Protein AF-A0A7X8U6K3-F1 (afdb_monomer_lite)

Radius of gyration: 14.38 Å; chains: 1; bounding box: 36×33×30 Å

Sequence (96 aa):
HLMAAFRSTLEEAVDADLLLHVADLSDPNLLEKIAVVEEVLRELGADQERILTVFNKADRLDNPPLPGHHGLVVSALTGQGIDTLLTRLESLFAET

pLDDT: mean 86.85, std 10.92, range [51.62, 97.62]

Foldseek 3Di:
DVVVVVVVVVLVQLPDQAAEAEFALPDPCRVVVVVVVVVVSVVSPHDPVRYAYEHEPCVVDPDRDDDPDRYFYYYPPVGRRVVVVVVVVVVSVVVD

Secondary structure (DSSP, 8-state):
-HHHHHHHHHHHHHTSS-EEEEEETT-TTHHHHHHHHHHHHHHTT--GGGEEEEEE-GGG-SSPPPP-TTEEE--TTT-TTHHHHHHHHHHHHHT-

Structure (mmCIF, N/CA/C/O backbone):
data_AF-A0A7X8U6K3-F1
#
_entry.id   AF-A0A7X8U6K3-F1
#
loop_
_atom_site.group_PDB
_atom_site.id
_atom_site.type_symbol
_atom_site.label_atom_id
_atom_site.label_alt_id
_atom_site.label_comp_id
_atom_site.label_asym_id
_atom_site.label_entity_id
_atom_site.label_seq_id
_atom_site.pdbx_PDB_ins_code
_atom_site.Cartn_x
_atom_site.Cartn_y
_atom_site.Cartn_z
_atom_site.occupancy
_atom_site.B_iso_or_equiv
_atom_site.auth_seq_id
_atom_site.auth_comp_id
_atom_site.auth_asym_id
_atom_site.auth_atom_id
_atom_site.pdbx_PDB_model_num
ATOM 1 N N . HIS A 1 1 ? -18.545 18.967 -2.363 1.00 51.62 1 HIS A N 1
ATOM 2 C CA . HIS A 1 1 ? -19.213 17.647 -2.337 1.00 51.62 1 HIS A CA 1
ATOM 3 C C . HIS A 1 1 ? -18.248 16.481 -2.532 1.00 51.62 1 HIS A C 1
ATOM 5 O O . HIS A 1 1 ? -18.260 15.601 -1.687 1.00 51.62 1 HIS A O 1
ATOM 11 N N . LEU A 1 2 ? -17.361 16.494 -3.538 1.00 59.75 2 LEU A N 1
ATOM 12 C CA . LEU A 1 2 ? -16.368 15.422 -3.738 1.00 59.75 2 LEU A CA 1
ATOM 13 C C . LEU A 1 2 ? -15.420 15.226 -2.539 1.00 59.75 2 LEU A C 1
ATOM 15 O O . LEU A 1 2 ? -15.238 14.104 -2.094 1.00 59.75 2 LEU A O 1
ATOM 19 N N . MET A 1 3 ? -14.897 16.311 -1.954 1.00 58.62 3 MET A N 1
ATOM 20 C CA . MET A 1 3 ? -14.007 16.218 -0.781 1.00 58.62 3 MET A CA 1
ATOM 21 C C . MET A 1 3 ? -14.683 15.607 0.457 1.00 58.62 3 MET A C 1
ATOM 23 O O . MET A 1 3 ? -14.029 14.908 1.218 1.00 58.62 3 MET A O 1
ATOM 27 N N . ALA A 1 4 ? -15.988 15.835 0.650 1.00 65.50 4 ALA A N 1
ATOM 28 C CA . ALA A 1 4 ? -16.729 15.267 1.779 1.00 65.50 4 ALA A CA 1
ATOM 29 C C . ALA A 1 4 ? -17.003 13.768 1.579 1.00 65.50 4 ALA A C 1
ATOM 31 O O . ALA A 1 4 ? -16.833 12.987 2.507 1.00 65.50 4 ALA A O 1
ATOM 32 N N . ALA A 1 5 ? -17.364 13.363 0.355 1.00 71.12 5 ALA A N 1
ATOM 33 C CA . ALA A 1 5 ? -17.550 11.953 0.020 1.00 71.12 5 ALA A CA 1
ATOM 34 C C . ALA A 1 5 ? -16.235 11.161 0.134 1.00 71.12 5 ALA A C 1
ATOM 36 O O . ALA A 1 5 ? -16.234 10.058 0.661 1.00 71.12 5 ALA A O 1
ATOM 37 N N . PHE A 1 6 ? -15.114 11.756 -0.289 1.00 71.81 6 PHE A N 1
ATOM 38 C CA . PHE A 1 6 ? -13.785 11.143 -0.206 1.00 71.81 6 PHE A CA 1
ATOM 39 C C . PHE A 1 6 ? -13.311 10.960 1.242 1.00 71.81 6 PHE A C 1
ATOM 41 O O . PHE A 1 6 ? -12.754 9.924 1.595 1.00 71.81 6 PHE A O 1
ATOM 48 N N . ARG A 1 7 ? -13.571 11.957 2.096 1.00 75.06 7 ARG A N 1
ATOM 49 C CA . ARG A 1 7 ? -13.268 11.879 3.527 1.00 75.06 7 ARG A CA 1
ATOM 50 C C . ARG A 1 7 ? -14.093 10.791 4.218 1.00 75.06 7 ARG A C 1
ATOM 52 O O . ARG A 1 7 ? -13.505 9.984 4.918 1.00 75.06 7 ARG A O 1
ATOM 59 N N . SER A 1 8 ? -15.398 10.702 3.951 1.00 80.12 8 SER A N 1
ATOM 60 C CA . SER A 1 8 ? -16.254 9.664 4.549 1.00 80.12 8 SER A CA 1
ATOM 61 C C . SER A 1 8 ? -15.793 8.243 4.207 1.00 80.12 8 SER A C 1
ATOM 63 O O . SER A 1 8 ? -15.822 7.379 5.073 1.00 80.12 8 SER A O 1
ATOM 65 N N . THR A 1 9 ? -15.343 7.992 2.972 1.00 81.69 9 THR A N 1
ATOM 66 C CA . THR A 1 9 ? -14.815 6.670 2.587 1.00 81.69 9 THR A CA 1
ATOM 67 C C . THR A 1 9 ? -13.461 6.357 3.220 1.00 81.69 9 THR A C 1
ATOM 69 O O . THR A 1 9 ? -13.141 5.194 3.435 1.00 81.69 9 THR A O 1
ATOM 72 N N . LEU A 1 10 ? -12.649 7.379 3.509 1.00 82.00 10 LEU A N 1
ATOM 73 C CA . LEU A 1 10 ? -11.383 7.193 4.218 1.00 82.00 10 LEU A CA 1
ATOM 74 C C . LEU A 1 10 ? -11.603 6.978 5.717 1.00 82.00 10 LEU A C 1
ATOM 76 O O . LEU A 1 10 ? -10.910 6.160 6.303 1.00 82.00 10 LEU A O 1
ATOM 80 N N . GLU A 1 11 ? -12.571 7.670 6.316 1.00 84.12 11 GLU A N 1
ATOM 81 C CA . GLU A 1 11 ? -12.972 7.462 7.713 1.00 84.12 11 GLU A CA 1
ATOM 82 C C . GLU A 1 11 ? -13.446 6.016 7.932 1.00 84.12 11 GLU A C 1
ATOM 84 O O . GLU A 1 11 ? -12.990 5.372 8.866 1.00 84.12 11 GLU A O 1
ATOM 89 N N . GLU A 1 12 ? -14.239 5.454 7.013 1.00 83.88 12 GLU A N 1
ATOM 90 C CA . GLU A 1 12 ? -14.620 4.031 7.062 1.00 83.88 12 GLU A CA 1
ATOM 91 C C . GLU A 1 12 ? -13.414 3.085 6.899 1.00 83.88 12 GLU A C 1
ATOM 93 O O . GLU A 1 12 ? -13.339 2.051 7.558 1.00 83.88 12 GLU A O 1
ATOM 98 N N . ALA A 1 13 ? -12.440 3.436 6.051 1.00 86.06 13 ALA A N 1
ATOM 99 C CA . ALA A 1 13 ? -11.238 2.623 5.856 1.00 86.06 13 ALA A CA 1
ATOM 100 C C . ALA A 1 13 ? -10.323 2.597 7.094 1.00 86.06 13 ALA A C 1
ATOM 102 O O . ALA A 1 13 ? -9.613 1.616 7.306 1.00 86.06 13 ALA A O 1
ATOM 103 N N . VAL A 1 14 ? -10.333 3.659 7.902 1.00 87.19 14 VAL A N 1
ATOM 104 C CA . VAL A 1 14 ? -9.538 3.762 9.134 1.00 87.19 14 VAL A CA 1
ATOM 105 C C . VAL A 1 14 ? -10.022 2.805 10.228 1.00 87.19 14 VAL A C 1
ATOM 107 O O . VAL A 1 14 ? -9.205 2.337 11.018 1.00 87.19 14 VAL A O 1
ATOM 110 N N . ASP A 1 15 ? -11.306 2.453 10.230 1.00 86.06 15 ASP A N 1
ATOM 111 C CA . ASP A 1 15 ? -11.888 1.508 11.190 1.00 86.06 15 ASP A CA 1
ATOM 112 C C . ASP A 1 15 ? -11.603 0.030 10.847 1.00 86.06 15 ASP A C 1
ATOM 114 O O . ASP A 1 15 ? -12.023 -0.871 11.577 1.00 86.06 15 ASP A O 1
ATOM 118 N N . ALA A 1 16 ? -10.898 -0.250 9.745 1.00 89.38 16 ALA A N 1
ATOM 119 C CA . ALA A 1 16 ? -10.566 -1.612 9.344 1.00 89.38 16 ALA A CA 1
ATOM 120 C C . ALA A 1 16 ? -9.630 -2.312 10.350 1.00 89.38 16 ALA A C 1
ATOM 122 O O . ALA A 1 16 ? -8.750 -1.702 10.963 1.00 89.38 16 ALA A O 1
ATOM 123 N N . ASP A 1 17 ? -9.759 -3.637 10.458 1.00 89.31 17 ASP A N 1
ATOM 124 C CA . ASP A 1 17 ? -8.833 -4.465 11.246 1.00 89.31 17 ASP A CA 1
ATOM 125 C C . ASP A 1 17 ? -7.397 -4.407 10.696 1.00 89.31 17 ASP A C 1
ATOM 127 O O . ASP A 1 17 ? -6.429 -4.555 11.440 1.00 89.31 17 ASP A O 1
ATOM 131 N N . LEU A 1 18 ? -7.262 -4.159 9.389 1.00 90.88 18 LEU A N 1
ATOM 132 C CA . LEU A 1 18 ? -5.994 -3.973 8.700 1.00 90.88 18 LEU A CA 1
ATOM 133 C C . LEU A 1 18 ? -6.164 -3.025 7.508 1.00 90.88 18 LEU A C 1
ATOM 135 O O . LEU A 1 18 ? -7.067 -3.199 6.687 1.00 90.88 18 LEU A O 1
ATOM 139 N N . LEU A 1 19 ? -5.233 -2.084 7.359 1.00 92.31 19 LEU A N 1
ATOM 140 C CA . LEU A 1 19 ? -5.153 -1.176 6.221 1.00 92.31 19 LEU A CA 1
ATOM 141 C C . LEU A 1 19 ? -3.890 -1.460 5.396 1.00 92.31 19 LEU A C 1
ATOM 143 O O . LEU A 1 19 ? -2.769 -1.406 5.900 1.00 92.31 19 LEU A O 1
ATOM 147 N N . LEU A 1 20 ? -4.058 -1.723 4.098 1.00 93.75 20 LEU A N 1
ATOM 148 C CA . LEU A 1 20 ? -2.932 -1.852 3.170 1.00 93.75 20 LEU A CA 1
ATOM 149 C C . LEU A 1 20 ? -2.618 -0.512 2.510 1.00 93.75 20 LEU A C 1
ATOM 151 O O . LEU A 1 20 ? -3.368 -0.035 1.657 1.00 93.75 20 LEU A O 1
ATOM 155 N N . HIS A 1 21 ? -1.468 0.064 2.847 1.00 93.88 21 HIS A N 1
ATOM 156 C CA . HIS A 1 21 ? -0.953 1.252 2.177 1.00 93.88 21 HIS A CA 1
ATOM 157 C C . HIS A 1 21 ? -0.102 0.834 0.972 1.00 93.88 21 HIS A C 1
ATOM 159 O O . HIS A 1 21 ? 1.082 0.522 1.090 1.00 93.88 21 HIS A O 1
ATOM 165 N N . VAL A 1 22 ? -0.717 0.802 -0.211 1.00 95.31 22 VAL A N 1
ATOM 166 C CA . VAL A 1 22 ? -0.039 0.385 -1.446 1.00 95.31 22 VAL A CA 1
ATOM 167 C C . VAL A 1 22 ? 0.683 1.568 -2.094 1.00 95.31 22 VAL A C 1
ATOM 169 O O . VAL A 1 22 ? 0.042 2.514 -2.550 1.00 95.31 22 VAL A O 1
ATOM 172 N N . ALA A 1 23 ? 2.009 1.489 -2.201 1.00 94.31 23 ALA A N 1
ATOM 173 C CA . ALA A 1 23 ? 2.860 2.535 -2.763 1.00 94.31 23 ALA A CA 1
ATOM 174 C C . ALA A 1 23 ? 3.574 2.060 -4.041 1.00 94.31 23 ALA A C 1
ATOM 176 O O . ALA A 1 23 ? 4.023 0.920 -4.124 1.00 94.31 23 ALA A O 1
ATOM 177 N N . ASP A 1 24 ? 3.677 2.917 -5.059 1.00 95.19 24 ASP A N 1
ATOM 178 C CA . ASP A 1 24 ? 4.368 2.599 -6.317 1.00 95.19 24 ASP A CA 1
ATOM 179 C C . ASP A 1 24 ? 5.887 2.716 -6.148 1.00 95.19 24 ASP A C 1
ATOM 181 O O . ASP A 1 24 ? 6.432 3.816 -6.142 1.00 95.19 24 ASP A O 1
ATOM 185 N N . LEU A 1 25 ? 6.574 1.579 -6.052 1.00 93.88 25 LEU A N 1
ATOM 186 C CA . LEU A 1 25 ? 8.016 1.517 -5.824 1.00 93.88 25 LEU A CA 1
ATOM 187 C C . LEU A 1 25 ? 8.840 2.136 -6.965 1.00 93.88 25 LEU A C 1
ATOM 189 O O . LEU A 1 25 ? 9.979 2.539 -6.752 1.00 93.88 25 LEU A O 1
ATOM 193 N N . SER A 1 26 ? 8.273 2.219 -8.171 1.00 93.56 26 SER A N 1
ATOM 194 C CA . SER A 1 26 ? 8.936 2.801 -9.343 1.00 93.56 26 SER A CA 1
ATOM 195 C C . SER A 1 26 ? 8.824 4.328 -9.418 1.00 93.56 26 SER A C 1
ATOM 197 O O . SER A 1 26 ? 9.386 4.945 -10.325 1.00 93.56 26 SER A O 1
ATOM 199 N N . ASP A 1 27 ? 8.086 4.944 -8.494 1.00 94.69 27 ASP A N 1
ATOM 200 C CA . ASP A 1 27 ? 7.836 6.378 -8.488 1.00 94.69 27 ASP A CA 1
ATOM 201 C C . ASP A 1 27 ? 9.020 7.157 -7.883 1.00 94.69 27 ASP A C 1
ATOM 203 O O . ASP A 1 27 ? 9.389 6.908 -6.732 1.00 94.69 27 ASP A O 1
ATOM 207 N N . PRO A 1 28 ? 9.602 8.144 -8.592 1.00 93.00 28 PRO A N 1
ATOM 208 C CA . PRO A 1 28 ? 10.683 8.964 -8.041 1.00 93.00 28 PRO A CA 1
ATOM 209 C C . PRO A 1 28 ? 10.262 9.773 -6.803 1.00 93.00 28 PRO A C 1
ATOM 211 O O . PRO A 1 28 ? 11.114 10.125 -5.991 1.00 93.00 28 PRO A O 1
ATOM 214 N N . ASN A 1 29 ? 8.963 10.036 -6.631 1.00 94.56 29 ASN A N 1
ATOM 215 C CA . ASN A 1 29 ? 8.403 10.772 -5.497 1.00 94.56 29 ASN A CA 1
ATOM 216 C C . ASN A 1 29 ? 7.787 9.835 -4.440 1.00 94.56 29 ASN A C 1
ATOM 218 O O . ASN A 1 29 ? 6.958 10.271 -3.641 1.00 94.56 29 ASN A O 1
ATOM 222 N N . LEU A 1 30 ? 8.157 8.548 -4.429 1.00 91.88 30 LEU A N 1
ATOM 223 C CA . LEU A 1 30 ? 7.628 7.531 -3.510 1.00 91.88 30 LEU A CA 1
ATOM 224 C C . LEU A 1 30 ? 7.596 7.998 -2.049 1.00 91.88 30 LEU A C 1
ATOM 226 O O . LEU A 1 30 ? 6.560 7.898 -1.397 1.00 91.88 30 LEU A O 1
ATOM 230 N N . LEU A 1 31 ? 8.716 8.522 -1.543 1.00 91.25 31 LEU A N 1
ATOM 231 C CA . LEU A 1 31 ? 8.841 8.925 -0.138 1.00 91.25 31 LEU A CA 1
ATOM 232 C C . LEU A 1 31 ? 7.917 10.095 0.215 1.00 91.25 31 LEU A C 1
ATOM 234 O O . LEU A 1 31 ? 7.296 10.084 1.273 1.00 91.25 31 LEU A O 1
ATOM 238 N N . GLU A 1 32 ? 7.795 11.079 -0.678 1.00 94.06 32 GLU A N 1
ATOM 239 C CA . GLU A 1 32 ? 6.888 12.215 -0.489 1.00 94.06 32 GLU A CA 1
ATOM 240 C C . GLU A 1 32 ? 5.431 11.745 -0.470 1.00 94.06 32 GLU A C 1
ATOM 242 O O . GLU A 1 32 ? 4.662 12.123 0.409 1.00 94.06 32 GLU A O 1
ATOM 247 N N . LYS A 1 33 ? 5.058 10.858 -1.397 1.00 93.44 33 LYS A N 1
ATOM 248 C CA . LYS A 1 33 ? 3.702 10.304 -1.461 1.00 93.44 33 LYS A CA 1
ATOM 249 C C . LYS A 1 33 ? 3.357 9.476 -0.230 1.00 93.44 33 LYS A C 1
ATOM 251 O O . LYS A 1 33 ? 2.251 9.616 0.284 1.00 93.44 33 LYS A O 1
ATOM 256 N N . ILE A 1 34 ? 4.295 8.656 0.251 1.00 92.50 34 ILE A N 1
ATOM 257 C CA . ILE A 1 34 ? 4.115 7.898 1.492 1.00 92.50 34 ILE A CA 1
ATOM 258 C C . ILE A 1 34 ? 3.882 8.856 2.658 1.00 92.50 34 ILE A C 1
ATOM 260 O O . ILE A 1 34 ? 2.892 8.698 3.363 1.00 92.50 34 ILE A O 1
ATOM 264 N N . ALA A 1 35 ? 4.729 9.878 2.813 1.00 91.88 35 ALA A N 1
ATOM 265 C CA . ALA A 1 35 ? 4.613 10.839 3.906 1.00 91.88 35 ALA A CA 1
ATOM 266 C C . ALA A 1 35 ? 3.263 11.577 3.900 1.00 91.88 35 ALA A C 1
ATOM 268 O O . ALA A 1 35 ? 2.648 11.734 4.952 1.00 91.88 35 ALA A O 1
ATOM 269 N N . VAL A 1 36 ? 2.772 11.974 2.720 1.00 93.44 36 VAL A N 1
ATOM 270 C CA . VAL A 1 36 ? 1.455 12.615 2.568 1.00 93.44 36 VAL A CA 1
ATOM 271 C C . VAL A 1 36 ? 0.325 11.674 2.992 1.00 93.44 36 VAL A C 1
ATOM 273 O O . VAL A 1 36 ? -0.585 12.087 3.707 1.00 93.44 36 VAL A O 1
ATOM 276 N N . VAL A 1 37 ? 0.360 10.406 2.575 1.00 91.06 37 VAL A N 1
ATOM 277 C CA . VAL A 1 37 ? -0.678 9.434 2.956 1.00 91.06 37 VAL A CA 1
ATOM 278 C C . VAL A 1 37 ? -0.616 9.121 4.452 1.00 91.06 37 VAL A C 1
ATOM 280 O O . VAL A 1 37 ? -1.656 9.083 5.104 1.00 91.06 37 VAL A O 1
ATOM 283 N N . GLU A 1 38 ? 0.579 8.954 5.020 1.00 90.81 38 GLU A N 1
ATOM 284 C CA . GLU A 1 38 ? 0.769 8.746 6.461 1.00 90.81 38 GLU A CA 1
ATOM 285 C C . GLU A 1 38 ? 0.269 9.936 7.290 1.00 90.81 38 GLU A C 1
ATOM 287 O O . GLU A 1 38 ? -0.313 9.738 8.356 1.00 90.81 38 GLU A O 1
ATOM 292 N N . GLU A 1 39 ? 0.460 11.171 6.818 1.00 91.94 39 GLU A N 1
ATOM 293 C CA . GLU A 1 39 ? -0.097 12.367 7.455 1.00 91.94 39 GLU A CA 1
ATOM 294 C C . GLU A 1 39 ? -1.629 12.339 7.446 1.00 91.94 39 GLU A C 1
ATOM 296 O O . GLU A 1 39 ? -2.242 12.477 8.503 1.00 91.94 39 GLU A O 1
ATOM 301 N N . VAL A 1 40 ? -2.247 12.055 6.296 1.00 90.69 40 VAL A N 1
ATOM 302 C CA . VAL A 1 40 ? -3.711 11.951 6.178 1.00 90.69 40 VAL A CA 1
ATOM 303 C C . VAL A 1 40 ? -4.271 10.852 7.083 1.00 90.69 40 VAL A C 1
ATOM 305 O O . VAL A 1 40 ? -5.240 11.082 7.802 1.00 90.69 40 VAL A O 1
ATOM 308 N N . LEU A 1 41 ? -3.664 9.663 7.093 1.00 90.19 41 LEU A N 1
ATOM 309 C CA . LEU A 1 41 ? -4.104 8.555 7.948 1.00 90.19 41 LEU A CA 1
ATOM 310 C C . LEU A 1 41 ? -3.972 8.903 9.437 1.00 90.19 41 LEU A C 1
ATOM 312 O O . LEU A 1 41 ? -4.855 8.574 10.228 1.00 90.19 41 LEU A O 1
ATOM 316 N N . ARG A 1 42 ? -2.915 9.625 9.821 1.00 90.25 42 ARG A N 1
ATOM 317 C CA . ARG A 1 42 ? -2.721 10.109 11.193 1.00 90.25 42 ARG A CA 1
ATOM 318 C C . ARG A 1 42 ? -3.763 11.152 11.592 1.00 90.25 42 ARG A C 1
ATOM 320 O O . ARG A 1 42 ? -4.284 11.081 12.700 1.00 90.25 42 ARG A O 1
ATOM 327 N N . GLU A 1 43 ? -4.088 12.094 10.708 1.00 91.00 43 GLU A N 1
ATOM 328 C CA . GLU A 1 43 ? -5.150 13.08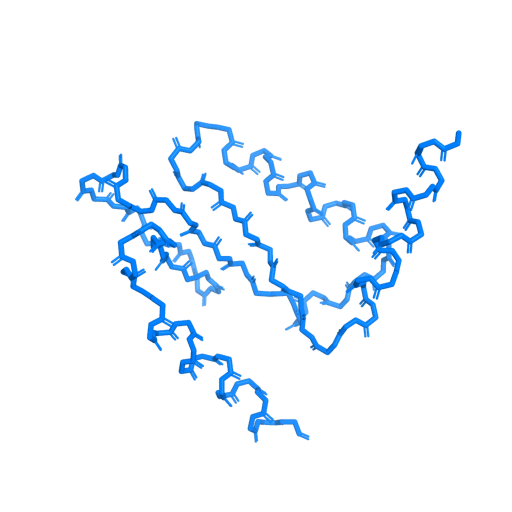7 10.935 1.00 91.00 43 GLU A CA 1
ATOM 329 C C . GLU A 1 43 ? -6.531 12.445 11.102 1.00 91.00 43 GLU A C 1
ATOM 331 O O . GLU A 1 43 ? -7.375 12.969 11.829 1.00 91.00 43 GLU A O 1
ATOM 336 N N . LEU A 1 44 ? -6.759 11.313 10.435 1.00 90.31 44 LEU A N 1
ATOM 337 C CA . LEU A 1 44 ? -7.982 10.525 10.553 1.00 90.31 44 LEU A CA 1
ATOM 338 C C . LEU A 1 44 ? -7.989 9.591 11.777 1.00 90.31 44 LEU A C 1
ATOM 340 O O . LEU A 1 44 ? -9.024 9.002 12.068 1.00 90.31 44 LEU A O 1
ATOM 344 N N . GLY A 1 45 ? -6.879 9.483 12.515 1.00 89.62 45 GLY A N 1
ATOM 345 C CA . GLY A 1 45 ? -6.786 8.667 13.728 1.00 89.62 45 GLY A CA 1
ATOM 346 C C . GLY A 1 45 ? -6.488 7.186 13.486 1.00 89.62 45 GLY A C 1
ATOM 347 O O . GLY A 1 45 ? -6.789 6.369 14.353 1.00 89.62 45 GLY A O 1
ATOM 348 N N . ALA A 1 46 ? -5.896 6.830 12.343 1.00 91.00 46 ALA A N 1
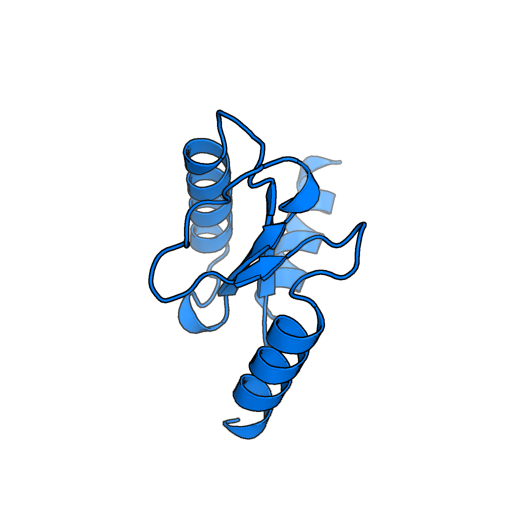ATOM 349 C CA . ALA A 1 46 ? -5.557 5.446 12.030 1.00 91.00 46 ALA A CA 1
ATOM 350 C C . ALA A 1 46 ? -4.538 4.845 13.004 1.00 91.00 46 ALA A C 1
ATOM 352 O O . ALA A 1 46 ? -3.496 5.449 13.290 1.00 91.00 46 ALA A O 1
ATOM 353 N N . ASP A 1 47 ? -4.819 3.621 13.454 1.00 90.25 47 ASP A N 1
ATOM 354 C CA . ASP A 1 47 ? -3.892 2.809 14.238 1.00 90.25 47 ASP A CA 1
ATOM 355 C C . ASP A 1 47 ? -2.701 2.402 13.361 1.00 90.25 47 ASP A C 1
ATOM 357 O O . ASP A 1 47 ? -2.833 1.615 12.423 1.00 90.25 47 ASP A O 1
ATOM 361 N N . GLN A 1 48 ? -1.530 2.966 13.657 1.00 87.56 48 GLN A N 1
ATOM 362 C CA . GLN A 1 48 ? -0.328 2.770 12.847 1.00 87.56 48 GLN A CA 1
ATOM 363 C C . GLN A 1 48 ? 0.172 1.321 12.882 1.00 87.56 48 GLN A C 1
ATOM 365 O O . GLN A 1 48 ? 0.790 0.876 11.920 1.00 87.56 48 GLN A O 1
ATOM 370 N N . GLU A 1 49 ? -0.149 0.564 13.935 1.00 87.81 49 GLU A N 1
ATOM 371 C CA . GLU A 1 49 ? 0.212 -0.854 14.044 1.00 87.81 49 GLU A CA 1
ATOM 372 C C . GLU A 1 49 ? -0.625 -1.739 13.101 1.00 87.81 49 GLU A C 1
ATOM 374 O O . GLU A 1 49 ? -0.227 -2.856 12.772 1.00 87.81 49 GLU A O 1
ATOM 379 N N . ARG A 1 50 ? -1.768 -1.229 12.616 1.00 88.81 50 ARG A N 1
ATOM 380 C CA . ARG A 1 50 ? -2.662 -1.909 11.661 1.00 88.81 50 ARG A CA 1
ATOM 381 C C . ARG A 1 50 ? -2.415 -1.503 10.212 1.00 88.81 50 ARG A C 1
ATOM 383 O O . ARG A 1 50 ? -3.154 -1.927 9.322 1.00 88.81 50 ARG A O 1
ATOM 390 N N . ILE A 1 51 ? -1.405 -0.677 9.949 1.00 90.81 51 ILE A N 1
ATOM 391 C CA . ILE A 1 51 ? -1.056 -0.258 8.593 1.00 90.81 51 ILE A CA 1
ATOM 392 C C . ILE A 1 51 ? 0.112 -1.104 8.096 1.00 90.81 51 ILE A C 1
ATOM 394 O O . ILE A 1 51 ? 1.218 -1.050 8.628 1.00 90.81 51 ILE A O 1
ATOM 398 N N . LEU A 1 52 ? -0.117 -1.854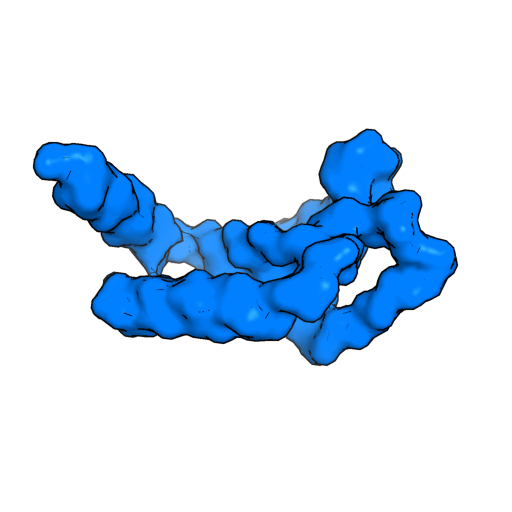 7.020 1.00 91.38 52 LEU A N 1
ATOM 399 C CA . LEU A 1 52 ? 0.933 -2.585 6.316 1.00 91.38 52 LEU A CA 1
ATOM 400 C C . LEU A 1 52 ? 1.243 -1.895 4.987 1.00 91.38 52 LEU A C 1
ATOM 402 O O . LEU A 1 52 ? 0.406 -1.844 4.081 1.00 91.38 52 LEU A O 1
ATOM 406 N N . THR A 1 53 ? 2.471 -1.398 4.849 1.00 93.12 53 THR A N 1
ATOM 407 C CA . THR A 1 53 ? 2.928 -0.766 3.608 1.00 93.12 53 THR A CA 1
ATOM 408 C C . THR A 1 53 ? 3.359 -1.817 2.586 1.00 93.12 53 THR A C 1
ATOM 410 O O . THR A 1 53 ? 4.237 -2.648 2.836 1.00 93.12 53 THR A O 1
ATOM 413 N N . VAL A 1 54 ? 2.759 -1.758 1.396 1.00 95.25 54 VAL A N 1
ATOM 414 C CA . VAL A 1 54 ? 3.008 -2.677 0.280 1.00 95.25 54 VAL A CA 1
ATOM 415 C C . VAL A 1 54 ? 3.591 -1.898 -0.897 1.00 95.25 54 VAL A C 1
ATOM 417 O O . VAL A 1 54 ? 2.908 -1.124 -1.562 1.00 95.25 54 VAL A O 1
ATOM 420 N N . PHE A 1 55 ? 4.867 -2.121 -1.181 1.00 95.38 55 PHE A N 1
ATOM 421 C CA . PHE A 1 55 ? 5.605 -1.518 -2.284 1.00 95.38 55 PHE A CA 1
ATOM 422 C C . PHE A 1 55 ? 5.340 -2.285 -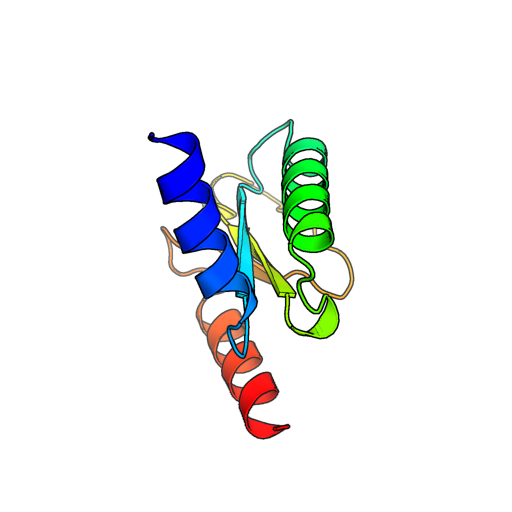3.581 1.00 95.38 55 PHE A C 1
ATOM 424 O O . PHE A 1 55 ? 5.961 -3.308 -3.862 1.00 95.38 55 PHE A O 1
ATOM 431 N N . ASN A 1 56 ? 4.385 -1.799 -4.364 1.00 96.50 56 ASN A N 1
ATOM 432 C CA . ASN A 1 56 ? 3.942 -2.397 -5.616 1.00 96.50 56 ASN A CA 1
ATOM 433 C C . ASN A 1 56 ? 4.800 -1.951 -6.817 1.00 96.50 56 ASN A C 1
ATOM 435 O O . ASN A 1 56 ? 5.545 -0.977 -6.745 1.00 96.50 56 ASN A O 1
ATOM 439 N N . LYS A 1 57 ? 4.613 -2.617 -7.961 1.00 96.38 57 LYS A N 1
ATOM 440 C CA . LYS A 1 57 ? 5.284 -2.375 -9.252 1.00 96.38 57 LYS A CA 1
ATOM 441 C C . LYS A 1 57 ? 6.776 -2.709 -9.260 1.00 96.38 57 LYS A C 1
ATOM 443 O O . LYS A 1 57 ? 7.552 -2.100 -9.995 1.00 96.38 57 LYS A O 1
ATOM 448 N N . ALA A 1 58 ? 7.172 -3.708 -8.472 1.00 94.44 58 ALA A N 1
ATOM 449 C CA . ALA A 1 58 ? 8.544 -4.213 -8.441 1.00 94.44 58 ALA A CA 1
ATOM 450 C C . ALA A 1 58 ? 9.063 -4.674 -9.816 1.00 94.44 58 ALA A C 1
ATOM 452 O O . ALA A 1 58 ? 10.256 -4.592 -10.070 1.00 94.44 58 ALA A O 1
ATOM 453 N N . ASP A 1 59 ? 8.170 -5.084 -10.722 1.00 95.12 59 ASP A N 1
ATOM 454 C CA . ASP A 1 59 ? 8.482 -5.479 -12.104 1.00 95.12 59 ASP A CA 1
ATOM 455 C C . ASP A 1 59 ? 9.128 -4.368 -12.946 1.00 95.12 59 ASP A C 1
ATOM 457 O O . ASP A 1 59 ? 9.716 -4.640 -13.989 1.00 95.12 59 ASP A O 1
ATOM 461 N N . ARG A 1 60 ? 9.034 -3.112 -12.499 1.00 95.44 60 ARG A N 1
ATOM 462 C CA . ARG A 1 60 ? 9.614 -1.953 -13.184 1.00 95.44 60 ARG A CA 1
ATOM 463 C C . ARG A 1 60 ? 11.044 -1.640 -12.745 1.00 95.44 60 ARG A C 1
ATOM 465 O O . ARG A 1 60 ? 11.605 -0.654 -13.219 1.00 95.44 60 ARG A O 1
ATOM 472 N N . LEU A 1 61 ? 11.607 -2.423 -11.825 1.00 90.56 61 LEU A N 1
ATOM 473 C CA . LEU A 1 61 ? 12.932 -2.217 -11.251 1.00 90.56 61 LEU A CA 1
ATOM 474 C C . LEU A 1 61 ? 13.764 -3.492 -11.391 1.00 90.56 61 LEU A C 1
ATOM 476 O O . LEU A 1 61 ? 13.328 -4.564 -10.988 1.00 90.56 61 LEU A O 1
ATOM 480 N N . ASP A 1 62 ? 14.994 -3.361 -11.886 1.00 84.94 62 ASP A N 1
ATOM 481 C CA . ASP A 1 62 ? 15.910 -4.506 -12.003 1.00 84.94 62 ASP A CA 1
ATOM 482 C C . ASP A 1 62 ? 16.370 -5.019 -10.630 1.00 84.94 62 ASP A C 1
ATOM 484 O O . ASP A 1 62 ? 16.564 -6.214 -10.431 1.00 84.94 62 ASP A O 1
ATOM 488 N N . ASN A 1 63 ? 16.542 -4.104 -9.671 1.00 80.06 63 ASN A N 1
ATOM 489 C CA . ASN A 1 63 ? 16.898 -4.399 -8.286 1.00 80.06 63 ASN A CA 1
ATOM 490 C C . ASN A 1 63 ? 16.056 -3.507 -7.366 1.00 80.06 63 ASN A C 1
ATOM 492 O O . ASN A 1 63 ? 16.506 -2.414 -7.003 1.00 80.06 63 ASN A O 1
ATOM 496 N N . PRO A 1 64 ? 14.818 -3.913 -7.033 1.00 74.56 64 PRO A N 1
ATOM 497 C CA . PRO A 1 64 ? 13.986 -3.138 -6.128 1.00 74.56 64 PRO A CA 1
ATOM 498 C C . PRO A 1 64 ? 14.687 -3.018 -4.768 1.00 74.56 64 PRO A C 1
ATOM 500 O O . PRO A 1 64 ? 15.215 -4.015 -4.263 1.00 74.56 64 PRO A O 1
ATOM 503 N N . PRO A 1 65 ? 14.725 -1.819 -4.161 1.00 71.69 65 PRO A N 1
ATOM 504 C CA . PRO A 1 65 ? 15.304 -1.668 -2.838 1.00 71.69 65 PRO A CA 1
ATOM 505 C C . PRO A 1 65 ? 14.505 -2.513 -1.845 1.00 71.69 65 PRO A C 1
ATOM 507 O O . PRO A 1 65 ? 13.276 -2.566 -1.914 1.00 71.69 65 PRO A O 1
ATOM 510 N N . LEU A 1 66 ? 15.203 -3.170 -0.917 1.00 68.88 66 LEU A N 1
ATOM 511 C CA . LEU A 1 66 ? 14.542 -3.804 0.216 1.00 68.88 66 LEU A CA 1
ATOM 512 C C . LEU A 1 66 ? 13.971 -2.682 1.092 1.00 68.88 66 LEU A C 1
ATOM 514 O O . LEU A 1 66 ? 14.748 -1.864 1.594 1.00 68.88 66 LEU A O 1
ATOM 518 N N . PRO A 1 67 ? 12.645 -2.592 1.263 1.00 67.12 67 PRO A N 1
ATOM 519 C CA . PRO A 1 67 ? 12.076 -1.655 2.208 1.00 67.12 67 PRO A CA 1
ATOM 520 C C . PRO A 1 67 ? 12.559 -2.009 3.619 1.00 67.12 67 PRO A C 1
ATOM 522 O O . PRO A 1 67 ? 12.939 -3.148 3.899 1.00 67.12 67 PRO A O 1
ATOM 525 N N . GLY A 1 68 ? 12.560 -1.020 4.514 1.00 63.03 68 GLY A N 1
ATOM 526 C CA . GLY A 1 68 ? 12.837 -1.251 5.932 1.00 63.03 68 GLY A CA 1
ATOM 527 C C . GLY A 1 68 ? 11.881 -2.281 6.552 1.00 63.03 68 GLY A C 1
ATOM 528 O O . GLY A 1 68 ? 10.952 -2.757 5.904 1.00 63.03 68 GLY A O 1
ATOM 529 N N . HIS A 1 69 ? 12.092 -2.594 7.832 1.00 54.50 69 HIS A N 1
ATOM 530 C CA . HIS A 1 69 ? 11.551 -3.758 8.558 1.00 54.50 69 HIS A CA 1
ATOM 531 C C . HIS A 1 69 ? 10.028 -4.035 8.508 1.00 54.50 69 HIS A C 1
ATOM 533 O O . HIS A 1 69 ? 9.608 -5.078 8.998 1.00 54.50 69 HIS A O 1
ATOM 539 N N . HIS A 1 70 ? 9.209 -3.173 7.902 1.00 65.12 70 HIS A N 1
ATOM 540 C CA . HIS A 1 70 ? 7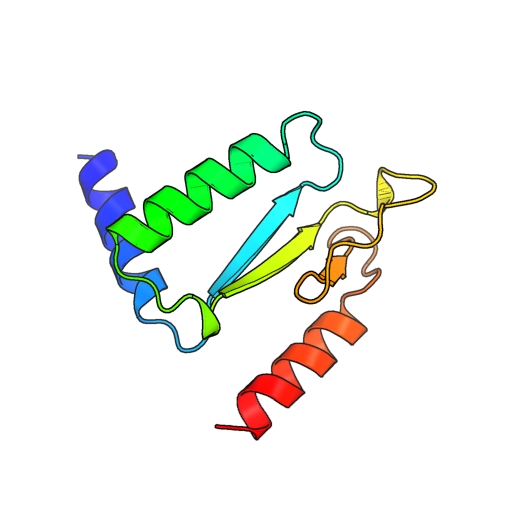.746 -3.285 7.887 1.00 65.12 70 HIS A CA 1
ATOM 541 C C . HIS A 1 70 ? 7.115 -3.284 6.482 1.00 65.12 70 HIS A C 1
ATOM 543 O O . HIS A 1 70 ? 5.897 -3.365 6.368 1.00 65.12 70 HIS A O 1
ATOM 549 N N . GLY A 1 71 ? 7.911 -3.197 5.410 1.00 81.44 71 GLY A N 1
ATOM 550 C CA . GLY A 1 71 ? 7.398 -3.141 4.038 1.00 81.44 71 GLY A CA 1
ATOM 551 C C . GLY A 1 71 ? 7.467 -4.468 3.288 1.00 81.44 71 GLY A C 1
ATOM 552 O O . GLY A 1 71 ? 8.459 -5.185 3.393 1.00 81.44 71 GLY A O 1
ATOM 553 N N . LEU A 1 72 ? 6.466 -4.764 2.456 1.00 91.06 72 LEU A N 1
ATOM 554 C CA . LEU A 1 72 ? 6.520 -5.887 1.511 1.00 91.06 72 LEU A CA 1
ATOM 555 C C . LEU A 1 72 ? 6.623 -5.396 0.072 1.00 91.06 72 LEU A C 1
ATOM 557 O O . LEU A 1 72 ? 5.866 -4.524 -0.340 1.00 91.06 72 LEU A O 1
ATOM 561 N N . VAL A 1 73 ? 7.541 -5.975 -0.701 1.00 93.94 73 VAL A N 1
ATOM 562 C CA . VAL A 1 73 ? 7.704 -5.675 -2.130 1.00 93.94 73 VAL A CA 1
ATOM 563 C C . VAL A 1 73 ? 6.896 -6.662 -2.951 1.00 93.94 73 VAL A C 1
ATOM 565 O O . VAL A 1 73 ? 7.074 -7.873 -2.819 1.00 93.94 73 VAL A O 1
ATOM 568 N N . VAL A 1 74 ? 6.045 -6.141 -3.830 1.00 95.69 74 VAL A N 1
ATOM 569 C CA . VAL A 1 74 ? 5.211 -6.943 -4.722 1.00 95.69 74 VAL A CA 1
ATOM 570 C C . VAL A 1 74 ? 5.201 -6.379 -6.141 1.00 95.69 74 VAL A C 1
ATOM 572 O O . VAL A 1 74 ? 5.441 -5.196 -6.390 1.00 95.69 74 VAL A O 1
ATOM 575 N N . SER A 1 75 ? 4.847 -7.229 -7.094 1.00 96.81 75 SER A N 1
ATOM 576 C CA . SER A 1 75 ? 4.267 -6.795 -8.356 1.00 96.81 75 SER A CA 1
ATOM 577 C C . SER A 1 75 ? 2.883 -7.407 -8.468 1.00 96.81 75 SER A C 1
ATOM 579 O O . SER A 1 75 ? 2.732 -8.604 -8.702 1.00 96.81 75 SER A O 1
ATOM 581 N N . ALA A 1 76 ? 1.858 -6.568 -8.340 1.00 96.94 76 ALA A N 1
ATOM 582 C CA . ALA A 1 76 ? 0.485 -6.979 -8.607 1.00 96.94 76 ALA A CA 1
ATOM 583 C C . ALA A 1 76 ? 0.275 -7.389 -10.079 1.00 96.94 76 ALA A C 1
ATOM 585 O O . ALA A 1 76 ? -0.681 -8.094 -10.382 1.00 96.94 76 ALA A O 1
ATOM 586 N N . LEU A 1 77 ? 1.159 -6.955 -10.990 1.00 97.62 77 LEU A N 1
ATOM 587 C CA . LEU A 1 77 ? 1.094 -7.303 -12.408 1.00 97.62 77 LEU A CA 1
ATOM 588 C C . LEU A 1 77 ? 1.622 -8.717 -12.678 1.00 97.62 77 LEU A C 1
ATOM 590 O O . LEU A 1 77 ? 1.003 -9.460 -13.434 1.00 97.62 77 LEU A O 1
ATOM 594 N N . THR A 1 78 ? 2.763 -9.084 -12.090 1.00 97.25 78 THR A N 1
ATOM 595 C CA . THR A 1 78 ? 3.402 -10.389 -12.340 1.00 97.25 78 THR A CA 1
ATOM 596 C C . THR A 1 78 ? 3.049 -11.448 -11.298 1.00 97.25 78 THR A C 1
ATOM 598 O O . THR A 1 78 ? 3.297 -12.628 -11.525 1.00 97.25 78 THR A O 1
ATOM 601 N N . GLY A 1 79 ? 2.492 -11.041 -10.154 1.00 96.19 79 GLY A N 1
ATOM 602 C CA . GLY A 1 79 ? 2.254 -11.901 -8.993 1.00 96.19 79 GLY A CA 1
ATOM 603 C C . GLY A 1 79 ? 3.467 -12.043 -8.067 1.00 96.19 79 GLY A C 1
ATOM 604 O O . GLY A 1 79 ? 3.361 -12.675 -7.017 1.00 96.19 79 GLY A O 1
ATOM 605 N N . GLN A 1 80 ? 4.617 -11.443 -8.403 1.00 94.56 80 GLN A N 1
ATOM 606 C CA . GLN A 1 80 ? 5.803 -11.468 -7.545 1.00 94.56 80 GLN A CA 1
ATOM 607 C C . GLN A 1 80 ? 5.470 -10.939 -6.142 1.00 94.56 80 GLN A C 1
ATOM 609 O O . GLN A 1 80 ? 4.909 -9.854 -6.003 1.00 94.56 80 GLN A O 1
ATOM 614 N N . GLY A 1 81 ? 5.849 -11.689 -5.105 1.00 92.88 81 GLY A N 1
ATOM 615 C CA . GLY A 1 81 ? 5.689 -11.288 -3.702 1.00 92.88 81 GLY A CA 1
ATOM 616 C C . GLY A 1 81 ? 4.266 -11.405 -3.142 1.00 92.88 81 GLY A C 1
ATOM 617 O O . GLY A 1 81 ? 4.089 -11.199 -1.943 1.00 92.88 81 GLY A O 1
ATOM 618 N N . ILE A 1 82 ? 3.265 -11.771 -3.955 1.00 95.75 82 ILE A N 1
ATOM 619 C CA . ILE A 1 82 ? 1.877 -11.918 -3.492 1.00 95.75 82 ILE A CA 1
ATOM 620 C C . ILE A 1 82 ? 1.734 -13.073 -2.495 1.00 95.75 82 ILE A C 1
ATOM 622 O O . ILE A 1 82 ? 1.085 -12.891 -1.473 1.00 95.75 82 ILE A O 1
ATOM 626 N N . ASP A 1 83 ? 2.397 -14.211 -2.712 1.00 96.19 83 ASP A N 1
ATOM 627 C CA . ASP A 1 83 ? 2.355 -15.334 -1.760 1.00 96.19 83 ASP A CA 1
ATOM 628 C C . ASP A 1 83 ? 2.935 -14.946 -0.389 1.00 96.19 83 ASP A C 1
ATOM 630 O O . ASP A 1 83 ? 2.385 -15.290 0.658 1.00 96.19 83 ASP A O 1
ATOM 634 N N . THR A 1 84 ? 4.020 -14.162 -0.382 1.00 93.06 84 THR A N 1
ATOM 635 C CA . THR A 1 84 ? 4.614 -13.613 0.846 1.00 93.06 84 THR A CA 1
ATOM 636 C C . THR A 1 84 ? 3.663 -12.636 1.532 1.00 93.06 84 THR A C 1
ATOM 638 O O . THR A 1 84 ? 3.536 -12.667 2.756 1.00 93.06 84 THR A O 1
ATOM 641 N N . LEU A 1 85 ? 2.978 -11.786 0.758 1.00 93.75 85 LEU A N 1
ATOM 642 C CA . LEU A 1 85 ? 1.941 -10.895 1.276 1.00 93.75 85 LEU A CA 1
ATOM 643 C C . LEU A 1 85 ? 0.811 -11.695 1.922 1.00 93.75 85 LEU A C 1
ATOM 645 O O . LEU A 1 85 ? 0.501 -11.438 3.078 1.00 93.75 85 LEU A O 1
ATOM 649 N N . LEU A 1 86 ? 0.259 -12.697 1.238 1.00 94.31 86 LEU A N 1
ATOM 650 C CA . LEU A 1 86 ? -0.801 -13.552 1.778 1.00 94.31 86 LEU A CA 1
ATOM 651 C C . LEU A 1 86 ? -0.363 -14.257 3.065 1.00 94.31 86 LEU A C 1
ATOM 653 O O . LEU A 1 86 ? -1.060 -14.166 4.068 1.00 94.31 86 LEU A O 1
ATOM 657 N N . THR A 1 87 ? 0.835 -14.845 3.081 1.00 93.12 87 THR A N 1
ATOM 658 C CA . THR A 1 87 ? 1.396 -15.495 4.279 1.00 93.12 87 THR A CA 1
ATOM 659 C C . THR A 1 87 ? 1.517 -14.512 5.452 1.00 93.12 87 THR A C 1
ATOM 661 O O . THR A 1 87 ? 1.233 -14.846 6.605 1.00 93.12 87 THR A O 1
ATOM 664 N N . ARG A 1 88 ? 1.938 -13.268 5.179 1.00 90.25 88 ARG A N 1
ATOM 665 C CA . ARG A 1 88 ? 2.030 -12.224 6.206 1.00 90.25 88 ARG A CA 1
ATOM 666 C C . ARG A 1 88 ? 0.653 -11.824 6.727 1.00 90.25 88 ARG A C 1
ATOM 668 O O . ARG A 1 88 ? 0.513 -11.663 7.934 1.00 90.25 88 ARG A O 1
ATOM 675 N N . LEU A 1 89 ? -0.335 -11.679 5.844 1.00 91.31 89 LEU A N 1
ATOM 676 C CA . LEU A 1 89 ? -1.719 -11.381 6.219 1.00 91.31 89 LEU A CA 1
ATOM 677 C C . LEU A 1 89 ? -2.300 -12.489 7.098 1.00 91.31 89 LEU A C 1
ATOM 679 O O . LEU A 1 8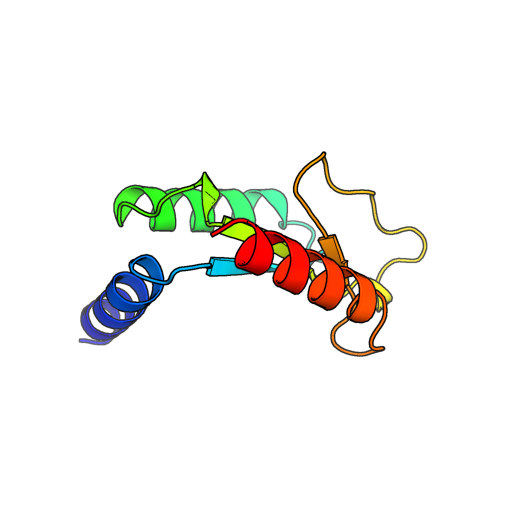9 ? -2.834 -12.200 8.162 1.00 91.31 89 LEU A O 1
ATOM 683 N N . GLU A 1 90 ? -2.130 -13.750 6.700 1.00 91.81 90 GLU A N 1
ATOM 684 C CA . GLU A 1 90 ? -2.546 -14.914 7.489 1.00 91.81 90 GLU A CA 1
ATOM 685 C C . GLU A 1 90 ? -1.926 -14.904 8.891 1.00 91.81 90 GLU A C 1
ATOM 687 O O . GLU A 1 90 ? -2.626 -15.143 9.871 1.00 91.81 90 GLU A O 1
ATOM 692 N N . SER A 1 91 ? -0.635 -14.571 9.003 1.00 88.38 91 SER A N 1
ATOM 693 C CA . SER A 1 91 ? 0.053 -14.491 10.299 1.00 88.38 91 SER A CA 1
ATOM 694 C C . SER A 1 91 ? -0.507 -13.371 11.184 1.00 88.38 91 SER A C 1
ATOM 696 O O . SER A 1 91 ? -0.726 -13.590 12.369 1.00 88.38 91 SER A O 1
ATOM 698 N N . LEU A 1 92 ? -0.786 -12.193 10.611 1.00 85.88 92 LEU A N 1
ATOM 699 C CA . LEU A 1 92 ? -1.346 -11.056 11.352 1.00 85.88 92 LEU A CA 1
ATOM 700 C C . LEU A 1 92 ? -2.732 -11.380 11.927 1.00 85.88 92 LEU A C 1
ATOM 702 O O . LEU A 1 92 ? -2.994 -11.108 13.094 1.00 85.88 92 LEU A O 1
ATOM 706 N N . PHE A 1 93 ? -3.602 -12.014 11.136 1.00 85.12 93 PHE A N 1
ATOM 707 C CA . PHE A 1 93 ? -4.941 -12.393 11.597 1.00 85.12 93 PHE A CA 1
ATOM 708 C C . PHE A 1 93 ? -4.947 -13.610 12.529 1.00 85.12 93 PHE A C 1
ATOM 710 O O . PHE A 1 93 ? -5.885 -13.769 13.300 1.00 85.12 93 PHE A O 1
ATOM 717 N N . ALA A 1 94 ? -3.925 -14.468 12.488 1.00 80.94 94 ALA A N 1
ATOM 718 C CA . ALA A 1 94 ? -3.797 -15.588 13.422 1.00 80.94 94 ALA A CA 1
ATOM 719 C C . ALA A 1 94 ? -3.362 -15.156 14.836 1.00 80.94 94 ALA A C 1
ATOM 721 O O . ALA A 1 94 ? -3.532 -15.920 15.786 1.00 80.94 94 ALA A O 1
ATOM 722 N N . GLU A 1 95 ? -2.783 -13.961 14.977 1.00 63.78 95 GLU A N 1
ATOM 723 C CA . GLU A 1 95 ? -2.339 -13.382 16.253 1.00 63.78 95 GLU A CA 1
ATOM 724 C C . GLU A 1 95 ? -3.441 -12.580 16.979 1.00 63.78 95 GLU A C 1
ATOM 726 O O . GLU A 1 95 ? -3.217 -12.132 18.106 1.00 63.78 95 GLU A O 1
ATOM 731 N N . THR A 1 96 ? -4.619 -12.418 16.359 1.00 57.16 96 THR A N 1
ATOM 732 C CA . THR A 1 96 ? -5.773 -11.660 16.888 1.00 57.16 96 THR A CA 1
ATOM 733 C C . THR A 1 96 ? -6.845 -12.591 17.453 1.00 57.16 96 THR A C 1
ATOM 735 O O . THR A 1 96 ? -7.412 -12.259 18.520 1.00 57.16 96 THR A O 1
#